Protein AF-A0A941SFC9-F1 (afdb_monomer_lite)

Sequence (45 aa):
LGIMPGHIYIRGNIGVVGRSGTLGYEAADQMRALGIGISTSVGIG

Radius of gyration: 9.41 Å; chains: 1; bounding box: 22×19×21 Å

pLDDT: mean 91.53, std 8.66, range [51.78, 97.5]

Foldseek 3Di:
DDPADPVLADADDAEAEEQDPVVLNVVSNVCVVVVHHYHYYDHPD

Secondary s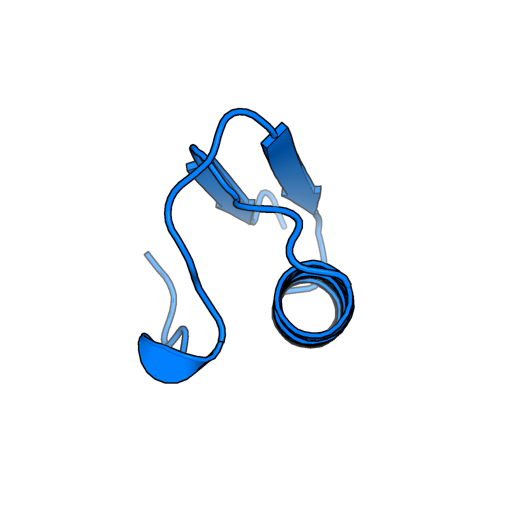tructure (DSSP, 8-state):
--S--GGG--EEEEEEEES-HHHHHHHHHHHHHTT--EEEEEE--

Structure (mmCIF, N/CA/C/O backbone):
data_AF-A0A941SFC9-F1
#
_entry.id   AF-A0A941SFC9-F1
#
loop_
_atom_site.group_PDB
_atom_site.id
_atom_site.type_symbol
_atom_site.label_atom_id
_atom_site.label_alt_id
_atom_site.label_comp_id
_atom_site.label_asym_id
_atom_site.label_entity_id
_atom_site.label_seq_id
_atom_site.pdbx_PDB_ins_code
_atom_site.Cartn_x
_atom_site.C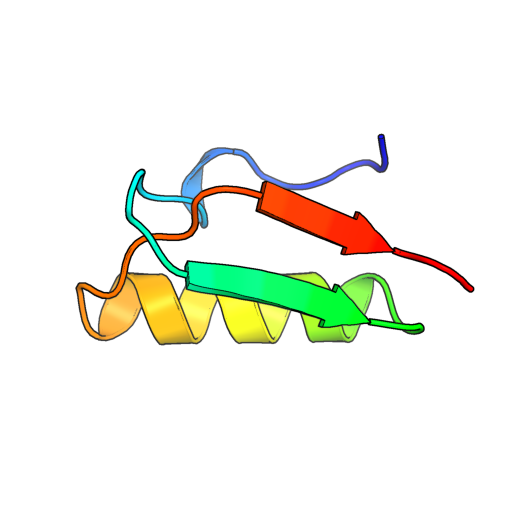artn_y
_atom_site.Cartn_z
_atom_site.occupancy
_atom_site.B_iso_or_equiv
_atom_site.auth_seq_id
_atom_site.auth_comp_id
_atom_site.auth_asym_id
_atom_site.auth_atom_id
_atom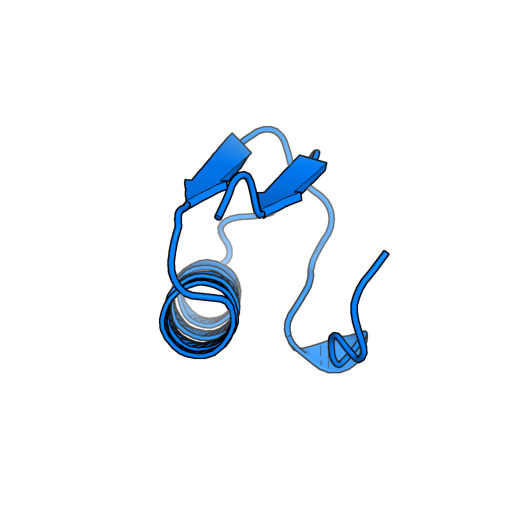_site.pdbx_PDB_model_num
ATOM 1 N N . LEU A 1 1 ? 2.497 8.705 -8.089 1.00 51.78 1 LEU A N 1
ATOM 2 C CA . LEU A 1 1 ? 1.641 7.498 -8.087 1.00 51.78 1 LEU A CA 1
ATOM 3 C C . LEU A 1 1 ? 2.158 6.556 -9.165 1.00 51.78 1 LEU A C 1
ATOM 5 O O . LEU A 1 1 ? 2.273 6.997 -10.299 1.00 51.78 1 LEU A O 1
ATOM 9 N N . GLY A 1 2 ? 2.539 5.327 -8.813 1.00 64.81 2 GLY A N 1
ATOM 10 C CA . GLY A 1 2 ? 2.974 4.317 -9.788 1.00 64.81 2 GLY A CA 1
ATOM 11 C C . GLY A 1 2 ? 1.804 3.640 -10.516 1.00 64.81 2 GLY A C 1
ATOM 12 O O . GLY A 1 2 ? 0.644 3.986 -10.296 1.00 64.81 2 GLY A O 1
ATOM 13 N N . ILE A 1 3 ? 2.116 2.643 -11.349 1.00 77.38 3 ILE A N 1
ATOM 14 C CA . ILE A 1 3 ? 1.162 1.825 -12.126 1.00 77.38 3 ILE A CA 1
ATOM 15 C C . ILE A 1 3 ? 0.570 0.723 -11.233 1.00 77.38 3 ILE A C 1
ATOM 17 O O . ILE A 1 3 ? 0.722 -0.472 -11.482 1.00 77.38 3 ILE A O 1
ATOM 21 N N . MET A 1 4 ? -0.017 1.126 -10.112 1.00 78.62 4 MET A N 1
ATOM 22 C CA . MET A 1 4 ? -0.442 0.190 -9.086 1.00 78.62 4 MET A CA 1
ATOM 23 C C . MET A 1 4 ? -1.851 -0.343 -9.386 1.00 78.62 4 MET A C 1
ATOM 25 O O . MET A 1 4 ? -2.760 0.467 -9.588 1.00 78.62 4 MET A O 1
ATOM 29 N N . PRO A 1 5 ? -2.075 -1.671 -9.415 1.00 81.44 5 PRO A N 1
ATOM 30 C CA . PRO A 1 5 ? -3.390 -2.225 -9.718 1.00 81.44 5 PRO A CA 1
ATOM 31 C C . PRO A 1 5 ? -4.400 -1.848 -8.631 1.00 81.44 5 PRO A C 1
ATOM 33 O O . PRO A 1 5 ? -4.16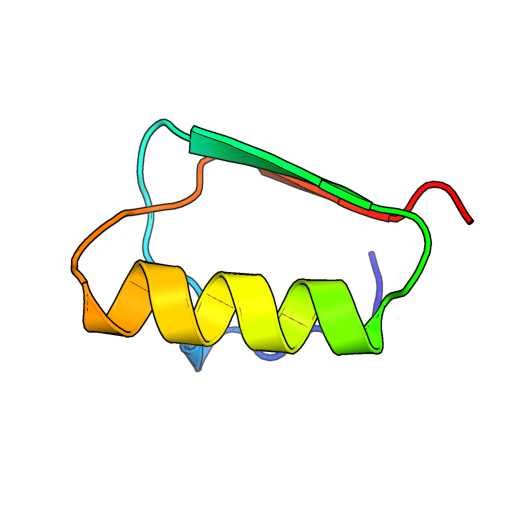7 -2.096 -7.456 1.00 81.44 5 PRO A O 1
ATOM 36 N N . GLY A 1 6 ? -5.552 -1.285 -8.994 1.00 86.25 6 GLY A N 1
ATOM 37 C CA . GLY A 1 6 ? -6.559 -0.891 -7.997 1.00 86.25 6 GLY A CA 1
ATOM 38 C C . GLY A 1 6 ? -7.189 -2.071 -7.242 1.00 86.25 6 GLY A C 1
ATOM 39 O O . GLY A 1 6 ? -7.599 -1.918 -6.099 1.00 86.25 6 GLY A O 1
ATOM 40 N N . HIS A 1 7 ? -7.243 -3.259 -7.852 1.00 89.19 7 HIS A N 1
ATOM 41 C CA . HIS A 1 7 ? -7.963 -4.416 -7.305 1.00 89.19 7 HIS A CA 1
ATOM 42 C C . HIS A 1 7 ? -7.266 -5.100 -6.117 1.00 89.19 7 HIS A C 1
ATOM 44 O O . HIS A 1 7 ? -7.933 -5.816 -5.372 1.00 89.19 7 HIS A O 1
ATOM 50 N N . ILE A 1 8 ? -5.957 -4.890 -5.928 1.00 92.88 8 ILE A N 1
ATOM 51 C CA . ILE A 1 8 ? -5.210 -5.433 -4.777 1.00 92.88 8 ILE A CA 1
ATOM 52 C C . ILE A 1 8 ? -5.364 -4.559 -3.523 1.00 92.88 8 ILE A C 1
ATOM 54 O O . ILE A 1 8 ? -4.914 -4.941 -2.451 1.00 92.88 8 ILE A O 1
ATOM 58 N N . TYR A 1 9 ? -6.024 -3.402 -3.634 1.00 93.25 9 TYR A N 1
ATOM 59 C CA . TYR A 1 9 ? -6.252 -2.485 -2.523 1.00 93.25 9 TYR A CA 1
ATOM 60 C C . TYR A 1 9 ? -7.687 -2.571 -2.020 1.00 93.25 9 TYR A C 1
ATOM 62 O O . TYR A 1 9 ? -8.646 -2.417 -2.774 1.00 93.25 9 TYR A O 1
ATOM 70 N N . ILE A 1 10 ? -7.826 -2.739 -0.707 1.00 95.31 10 ILE A N 1
ATOM 71 C CA . ILE A 1 10 ? -9.074 -2.505 0.020 1.00 95.31 10 ILE A CA 1
ATOM 72 C C . ILE A 1 10 ? -8.825 -1.398 1.043 1.00 95.31 10 ILE A C 1
ATOM 74 O O . ILE A 1 10 ? -7.733 -1.299 1.608 1.00 95.31 10 ILE A O 1
ATOM 78 N N . ARG A 1 11 ? -9.818 -0.534 1.262 1.00 95.50 11 ARG A N 1
ATOM 79 C CA . ARG A 1 11 ? -9.674 0.607 2.171 1.00 95.50 11 ARG A CA 1
ATOM 80 C C . ARG A 1 11 ? -9.568 0.124 3.615 1.00 95.50 11 ARG A C 1
ATOM 82 O O . ARG A 1 11 ? -10.392 -0.666 4.061 1.00 95.50 11 ARG A O 1
ATOM 89 N N . GLY A 1 12 ? -8.593 0.642 4.353 1.00 96.44 12 GLY A N 1
ATOM 90 C CA . GLY A 1 12 ? -8.476 0.411 5.791 1.00 96.44 12 GLY A CA 1
ATOM 91 C C . GLY A 1 12 ? -7.653 1.484 6.482 1.00 96.44 12 GLY A C 1
ATOM 92 O O . GLY A 1 12 ? -7.673 2.643 6.071 1.00 96.44 12 GLY A O 1
ATOM 93 N N . ASN A 1 13 ? -6.972 1.104 7.558 1.00 97.38 13 ASN A N 1
ATOM 94 C CA . ASN A 1 13 ? -6.281 2.013 8.471 1.00 97.38 13 ASN A CA 1
ATOM 95 C C . ASN A 1 13 ? -4.753 1.824 8.501 1.00 97.38 13 ASN A C 1
ATOM 97 O O . ASN A 1 13 ? -4.078 2.597 9.177 1.00 97.38 13 ASN A O 1
ATOM 101 N N . ILE A 1 14 ? -4.195 0.856 7.766 1.00 97.44 14 ILE A N 1
ATOM 102 C CA . ILE A 1 14 ? -2.749 0.584 7.756 1.00 97.44 14 ILE A CA 1
ATOM 103 C C . ILE A 1 14 ? -2.032 1.405 6.677 1.00 97.44 14 ILE A C 1
ATOM 105 O O . ILE A 1 14 ? -2.448 1.408 5.522 1.00 97.44 14 ILE A O 1
ATOM 109 N N . GLY A 1 15 ? -0.926 2.062 7.033 1.00 96.00 15 GLY A N 1
ATOM 110 C CA . GLY A 1 15 ? -0.026 2.708 6.072 1.00 96.00 15 GLY A CA 1
ATOM 111 C C . GLY A 1 15 ? 1.101 1.775 5.617 1.00 96.00 15 GLY A C 1
ATOM 112 O O . GLY A 1 15 ? 1.709 1.105 6.448 1.00 96.00 15 GLY A O 1
ATOM 113 N N . VAL A 1 16 ? 1.407 1.760 4.317 1.00 93.94 16 VAL A N 1
ATOM 114 C CA . VAL A 1 16 ? 2.509 0.981 3.725 1.00 93.94 16 VAL A CA 1
ATOM 115 C C . VAL A 1 16 ? 3.540 1.931 3.122 1.00 93.94 16 VAL A C 1
ATOM 117 O O . VAL A 1 16 ? 3.203 2.789 2.308 1.00 93.94 16 VAL A O 1
ATOM 120 N N . VAL A 1 17 ? 4.808 1.778 3.509 1.00 95.31 17 VAL A N 1
ATOM 121 C CA . VAL A 1 17 ? 5.927 2.544 2.943 1.00 95.31 17 VAL A CA 1
ATOM 122 C C . VAL A 1 17 ? 7.023 1.579 2.523 1.00 95.31 17 VAL A C 1
ATOM 124 O O . VAL A 1 17 ? 7.443 0.733 3.310 1.00 95.31 17 VAL A O 1
ATOM 127 N N . GLY A 1 18 ? 7.486 1.694 1.281 1.00 92.88 18 GLY A N 1
ATOM 128 C CA . GLY A 1 18 ? 8.467 0.771 0.723 1.00 92.88 18 GLY A CA 1
ATOM 129 C C . GLY A 1 18 ? 9.341 1.399 -0.351 1.00 92.88 18 GLY A C 1
ATOM 130 O O . GLY A 1 18 ? 9.023 2.438 -0.920 1.00 92.88 18 GLY A O 1
ATOM 131 N N . ARG A 1 19 ? 10.467 0.746 -0.625 1.00 94.12 19 ARG A N 1
ATOM 132 C CA . ARG A 1 19 ? 11.417 1.140 -1.676 1.00 94.12 19 ARG A CA 1
ATOM 133 C C . ARG A 1 19 ? 11.103 0.467 -3.012 1.00 94.12 19 ARG A C 1
ATOM 135 O O . ARG A 1 19 ? 11.003 1.112 -4.048 1.00 94.12 19 ARG A O 1
ATOM 142 N N . SER A 1 20 ? 10.838 -0.838 -2.961 1.00 92.56 20 SER A N 1
ATOM 143 C CA . SER A 1 20 ? 10.453 -1.628 -4.130 1.00 92.56 20 SER A CA 1
ATOM 144 C C . SER A 1 20 ? 8.963 -1.486 -4.441 1.00 92.56 20 SER A C 1
ATOM 146 O O . SER A 1 20 ? 8.113 -1.792 -3.604 1.00 92.56 20 SER A O 1
ATOM 148 N N . GLY A 1 21 ? 8.651 -1.077 -5.672 1.00 89.88 21 GLY A N 1
ATOM 149 C CA . GLY A 1 21 ? 7.274 -1.020 -6.162 1.00 89.88 21 GLY A CA 1
ATOM 150 C C . GLY A 1 21 ? 6.630 -2.403 -6.274 1.00 89.88 21 GLY A C 1
ATOM 151 O O . GLY A 1 21 ? 5.500 -2.581 -5.834 1.00 89.88 21 GLY A O 1
ATOM 152 N N . THR A 1 22 ? 7.358 -3.397 -6.796 1.00 91.50 22 THR A N 1
ATOM 153 C CA . THR A 1 22 ? 6.827 -4.759 -6.971 1.00 91.50 22 THR A CA 1
ATOM 154 C C . THR A 1 22 ? 6.555 -5.441 -5.635 1.00 91.50 22 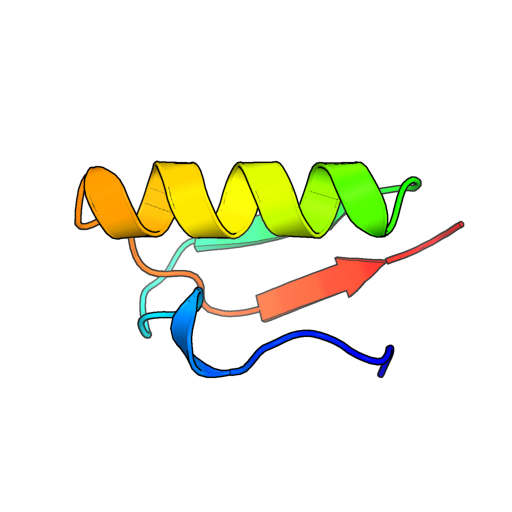THR A C 1
ATOM 156 O O . THR A 1 22 ? 5.489 -6.025 -5.464 1.00 91.50 22 THR A O 1
ATOM 159 N N . LEU A 1 23 ? 7.442 -5.275 -4.649 1.00 92.88 23 LEU A N 1
ATOM 160 C CA . LEU A 1 23 ? 7.205 -5.788 -3.296 1.00 92.88 23 LEU A CA 1
ATOM 161 C C . LEU A 1 23 ? 6.030 -5.067 -2.617 1.00 92.88 23 LEU A C 1
ATOM 163 O O . LEU A 1 23 ? 5.270 -5.679 -1.873 1.00 92.88 23 LEU A O 1
ATOM 167 N N . GLY A 1 24 ? 5.845 -3.772 -2.901 1.00 93.06 24 GLY A N 1
ATOM 168 C CA . GLY A 1 24 ? 4.667 -3.026 -2.457 1.00 93.06 24 GLY A CA 1
ATOM 169 C C . GLY A 1 24 ? 3.358 -3.607 -3.000 1.00 93.06 24 GLY A C 1
ATOM 170 O O . GLY A 1 24 ? 2.347 -3.590 -2.301 1.00 93.06 24 GLY A O 1
ATOM 171 N N . TYR A 1 25 ? 3.370 -4.159 -4.217 1.00 91.38 25 TYR A N 1
ATOM 172 C CA . TYR A 1 25 ? 2.203 -4.830 -4.795 1.00 91.38 25 TYR A CA 1
ATOM 173 C C . TYR A 1 25 ? 1.933 -6.180 -4.124 1.00 91.38 25 TYR A C 1
ATOM 175 O O . TYR A 1 25 ? 0.792 -6.456 -3.764 1.00 91.38 25 TYR A O 1
ATOM 183 N N . GLU A 1 26 ? 2.971 -6.985 -3.893 1.00 94.38 26 GLU A N 1
ATOM 184 C CA . GLU A 1 26 ? 2.839 -8.263 -3.180 1.00 94.38 26 GLU A CA 1
ATOM 185 C C . GLU A 1 26 ? 2.311 -8.070 -1.754 1.00 94.38 26 GLU A C 1
ATOM 187 O O . GLU A 1 26 ? 1.405 -8.783 -1.326 1.00 94.38 26 GLU A O 1
ATOM 192 N N . ALA A 1 27 ? 2.821 -7.064 -1.037 1.00 94.81 27 ALA A N 1
ATOM 193 C CA . ALA A 1 27 ? 2.341 -6.731 0.299 1.00 94.81 27 ALA A CA 1
ATOM 194 C C . ALA A 1 27 ? 0.855 -6.342 0.286 1.00 94.81 27 ALA A C 1
ATOM 196 O O . ALA A 1 27 ? 0.088 -6.823 1.117 1.00 94.81 27 ALA A O 1
ATOM 197 N N . ALA A 1 28 ? 0.428 -5.511 -0.669 1.00 94.88 28 ALA A N 1
ATOM 198 C CA . ALA A 1 28 ? -0.970 -5.103 -0.773 1.00 94.88 28 ALA A CA 1
ATOM 199 C C . ALA A 1 28 ? -1.913 -6.281 -1.045 1.00 94.88 28 ALA A C 1
ATOM 201 O O . ALA A 1 28 ? -2.947 -6.392 -0.386 1.00 94.88 28 ALA A O 1
ATOM 202 N N . ASP A 1 29 ? -1.539 -7.188 -1.951 1.00 95.50 29 ASP A N 1
ATOM 203 C CA . ASP A 1 29 ? -2.356 -8.365 -2.255 1.00 95.50 29 ASP A CA 1
ATOM 204 C C . ASP A 1 29 ? -2.455 -9.327 -1.059 1.00 95.50 29 ASP A C 1
ATOM 206 O O . ASP A 1 29 ? -3.551 -9.774 -0.713 1.00 95.50 29 ASP A O 1
ATOM 210 N N . GLN A 1 30 ? -1.346 -9.563 -0.346 1.00 96.69 30 GLN A N 1
ATOM 211 C CA . GLN A 1 30 ? -1.348 -10.372 0.879 1.00 96.69 30 GLN A CA 1
ATOM 212 C C . GLN A 1 30 ? -2.210 -9.745 1.982 1.00 96.69 30 GLN A C 1
ATOM 214 O O . GLN A 1 30 ? -3.007 -10.439 2.615 1.00 96.69 30 GLN A O 1
ATOM 219 N N . MET A 1 31 ? -2.102 -8.431 2.201 1.00 96.75 31 MET A N 1
ATOM 220 C CA . MET A 1 31 ? -2.925 -7.728 3.190 1.00 96.75 31 MET A CA 1
ATOM 221 C C . MET A 1 31 ? -4.410 -7.806 2.833 1.00 96.75 31 MET A C 1
ATOM 223 O O . MET A 1 31 ? -5.227 -8.144 3.690 1.00 96.75 31 MET A O 1
ATOM 227 N N . ARG A 1 32 ? -4.760 -7.593 1.559 1.00 95.88 32 ARG A N 1
ATOM 228 C CA . ARG A 1 32 ? -6.127 -7.768 1.061 1.00 95.88 32 ARG A CA 1
ATOM 229 C C . ARG A 1 32 ? -6.643 -9.188 1.293 1.00 95.88 32 ARG A C 1
ATOM 231 O O . ARG A 1 32 ? -7.775 -9.332 1.750 1.00 95.88 32 ARG A O 1
ATOM 238 N N . ALA A 1 33 ? -5.851 -10.219 0.993 1.00 97.00 33 ALA A N 1
ATOM 239 C CA . ALA A 1 33 ? -6.237 -11.620 1.191 1.00 97.00 33 ALA A CA 1
ATOM 240 C C . ALA A 1 33 ? -6.533 -11.949 2.666 1.00 97.00 33 ALA A C 1
ATOM 242 O O . ALA A 1 33 ? -7.381 -12.789 2.955 1.00 97.00 33 ALA A O 1
ATOM 243 N N . LEU A 1 34 ? -5.885 -11.240 3.594 1.00 97.31 34 LEU A N 1
ATOM 244 C CA . LEU A 1 34 ? -6.122 -11.331 5.036 1.00 97.31 34 LEU A CA 1
ATOM 245 C C . LEU A 1 34 ? -7.243 -10.399 5.538 1.00 97.31 34 LEU A C 1
ATOM 247 O O . LEU A 1 34 ? -7.500 -10.344 6.739 1.00 97.31 34 LEU A O 1
ATOM 251 N N . GLY A 1 35 ? -7.905 -9.649 4.652 1.00 96.69 35 GLY A N 1
ATOM 252 C CA . GLY A 1 35 ? -8.937 -8.674 5.021 1.00 96.69 35 GLY A CA 1
ATOM 253 C C . GLY A 1 35 ? -8.391 -7.406 5.686 1.00 96.69 35 GLY A C 1
ATOM 254 O O . GLY A 1 35 ? -9.148 -6.648 6.290 1.00 96.69 35 GLY A O 1
ATOM 255 N N . ILE A 1 36 ? -7.086 -7.155 5.581 1.00 97.50 36 ILE A N 1
ATOM 256 C CA . ILE A 1 36 ? -6.419 -5.995 6.166 1.00 97.50 36 ILE A CA 1
ATOM 257 C C . ILE A 1 36 ? -6.365 -4.880 5.124 1.00 97.50 36 ILE A C 1
ATOM 259 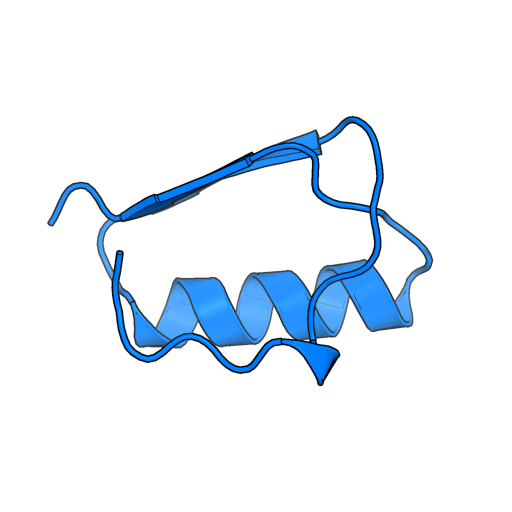O O . ILE A 1 36 ? -5.708 -4.995 4.090 1.00 97.50 36 ILE A O 1
ATOM 263 N N . GLY A 1 37 ? -7.063 -3.780 5.400 1.00 96.75 37 GLY A N 1
ATOM 264 C CA . GLY A 1 37 ? -7.125 -2.650 4.483 1.00 96.75 37 GLY A CA 1
ATOM 265 C C . GLY A 1 37 ? -6.013 -1.625 4.670 1.00 96.75 37 GLY A C 1
ATOM 266 O O . GLY A 1 37 ? -5.594 -1.309 5.787 1.00 96.75 37 GLY A O 1
ATOM 267 N N . ILE A 1 38 ? -5.599 -1.045 3.547 1.00 97.12 38 ILE A N 1
ATOM 268 C CA . ILE A 1 38 ? -4.553 -0.031 3.472 1.00 97.12 38 ILE A CA 1
ATOM 269 C C . ILE A 1 38 ? -5.209 1.351 3.380 1.00 97.12 38 ILE A C 1
ATOM 271 O O . ILE A 1 38 ? -6.156 1.559 2.618 1.00 97.12 38 ILE A O 1
ATOM 275 N N . SER A 1 39 ? -4.727 2.297 4.183 1.00 96.81 39 SER A N 1
ATOM 276 C CA . SER A 1 39 ? -5.118 3.707 4.127 1.00 96.81 39 SER A CA 1
ATOM 277 C C . SER A 1 39 ? -4.329 4.446 3.049 1.00 96.81 39 SER A C 1
ATOM 279 O O . SER A 1 39 ? -4.914 5.087 2.177 1.00 96.81 39 SER A O 1
ATOM 281 N N . THR A 1 40 ? -3.004 4.299 3.088 1.00 93.94 40 THR A N 1
ATOM 282 C CA . THR A 1 40 ? -2.058 4.976 2.199 1.00 93.94 40 THR A CA 1
ATOM 283 C C . THR A 1 40 ? -0.891 4.046 1.878 1.00 93.94 40 THR A C 1
ATOM 285 O O . THR A 1 40 ? -0.354 3.400 2.774 1.00 93.94 40 THR A O 1
ATOM 288 N N . SER A 1 41 ? -0.466 4.009 0.613 1.00 92.19 41 SER A N 1
ATOM 289 C CA . SER A 1 41 ? 0.726 3.281 0.158 1.00 92.19 41 SER A CA 1
ATOM 290 C C . SER A 1 41 ? 1.679 4.240 -0.554 1.00 92.19 41 SER A C 1
ATOM 292 O O . SER A 1 41 ? 1.262 4.950 -1.474 1.00 92.19 41 SER A O 1
ATOM 294 N N . VAL A 1 42 ? 2.939 4.300 -0.113 1.00 93.19 42 VAL A N 1
ATOM 295 C CA . VAL A 1 42 ? 3.953 5.236 -0.625 1.00 93.19 42 VAL A CA 1
ATOM 296 C C . VAL A 1 42 ? 5.236 4.492 -0.992 1.00 93.19 42 VAL A C 1
ATOM 298 O O . VAL A 1 42 ? 5.888 3.884 -0.145 1.00 93.19 42 VAL A O 1
ATOM 301 N N . GLY A 1 43 ? 5.623 4.588 -2.264 1.00 92.12 43 GLY A N 1
ATOM 302 C CA . GLY A 1 43 ? 6.952 4.198 -2.731 1.00 92.12 43 GLY A CA 1
ATOM 303 C C . GLY A 1 43 ? 7.935 5.355 -2.561 1.00 92.12 43 GLY A C 1
ATOM 304 O O . GLY A 1 43 ? 7.664 6.438 -3.079 1.00 92.12 43 GLY A O 1
ATOM 305 N N . ILE A 1 44 ? 9.050 5.141 -1.859 1.00 93.94 44 ILE A N 1
ATOM 306 C CA . ILE A 1 44 ? 10.080 6.173 -1.612 1.00 93.94 44 ILE A CA 1
ATOM 307 C C . ILE A 1 44 ? 11.351 6.008 -2.458 1.00 93.94 44 ILE A C 1
ATOM 309 O O . ILE A 1 44 ? 12.175 6.919 -2.471 1.00 93.94 44 ILE A O 1
ATOM 313 N N . GLY A 1 45 ? 11.481 4.895 -3.189 1.00 84.38 45 GLY A N 1
ATOM 314 C CA . GLY A 1 45 ? 12.704 4.541 -3.920 1.00 84.38 45 GLY A CA 1
ATOM 315 C C . GLY A 1 45 ? 13.698 3.762 -3.075 1.00 84.38 45 GLY A C 1
ATOM 316 O O . GLY A 1 45 ? 14.062 4.221 -1.972 1.00 84.38 45 GLY A O 1
#